Protein AF-A0A7S2MBZ7-F1 (afdb_monomer_lite)

Organism: NCBI:txid374047

Secondary structure (DSSP, 8-state):
-----------TTPPEE------TTSSHHHHHHHHHHHHHHHS---EE---HHHHHHHHH-S---GGGG-TT-HHHHHHHHHHHHHHHHHHHHHHHSTT--EE-

pLDDT: mean 87.1, std 16.21, range [35.44, 97.69]

InterPro domains:
  IPR003094 Fructose-2,6-bisphosphatase [PTHR10606] (12-103)
  IPR013079 6-phosphofructo-2-kinase [PF01591] (12-103)
  IPR027417 P-loop containing nucleoside triphosphate hydrolase [G3DSA:3.40.50.300] (14-104)
  IPR027417 P-loop containing nucleoside triphosphate hydrolase [SSF52540] (16-100)

Sequence (104 aa):
NATALEVIGASASDKLVIIMVGLPGTGKTHIAKRICRFVSFFHDIPSRLFNSSEYRRKLFGAKLPASFYDPNNKDALEKRGKACEAALADLIDYMKQDGVRVGL

Foldseek 3Di:
DDDDDPDDDDDPPAADEDDFDDDPPPCSVVVVVVVQCCCCPVVVQDEDEQDLLVLLCVPPNDDDDPCLPDPPPPVSVVSSVVSVVVSVVVQVVQSPDPRHRYYD

Radius of gyration: 15.52 Å; chains: 1; bounding box: 40×31×42 Å

Structure (mmCIF, N/CA/C/O backbone):
data_AF-A0A7S2MBZ7-F1
#
_entry.id   AF-A0A7S2MBZ7-F1
#
loop_
_atom_site.group_PDB
_atom_site.id
_atom_site.type_symbol
_atom_site.label_atom_id
_atom_site.label_alt_id
_atom_site.label_comp_id
_atom_site.label_asym_id
_atom_site.label_entity_id
_atom_site.label_seq_id
_atom_site.pdbx_PDB_ins_code
_atom_site.Cartn_x
_atom_site.Cartn_y
_atom_site.Cartn_z
_atom_site.occupancy
_atom_site.B_iso_or_equiv
_atom_site.auth_seq_id
_atom_site.auth_comp_id
_atom_site.auth_asym_id
_atom_site.auth_atom_id
_atom_site.pdbx_PDB_model_num
ATOM 1 N N . ASN A 1 1 ? -5.100 23.265 -5.343 1.00 35.44 1 ASN A N 1
ATOM 2 C CA . ASN A 1 1 ? -5.813 22.201 -6.085 1.00 35.44 1 ASN A CA 1
ATOM 3 C C . ASN A 1 1 ? -5.834 20.926 -5.258 1.00 35.44 1 ASN A C 1
ATOM 5 O O . ASN A 1 1 ? -5.043 20.025 -5.503 1.00 35.44 1 ASN A O 1
ATOM 9 N N . ALA A 1 2 ? -6.674 20.891 -4.224 1.00 38.59 2 ALA A N 1
ATOM 10 C CA . ALA A 1 2 ? -6.984 19.665 -3.499 1.00 38.59 2 ALA A CA 1
ATOM 11 C C . ALA A 1 2 ? -8.253 19.102 -4.143 1.00 38.59 2 ALA A C 1
ATOM 13 O O . ALA A 1 2 ? -9.295 19.751 -4.105 1.00 38.59 2 ALA A O 1
ATOM 14 N N . THR A 1 3 ? -8.132 17.971 -4.830 1.00 37.69 3 THR A N 1
ATOM 15 C CA . THR A 1 3 ? -9.278 17.233 -5.365 1.00 37.69 3 THR A CA 1
ATOM 16 C C . THR A 1 3 ? -10.188 16.850 -4.199 1.00 37.69 3 THR A C 1
ATOM 18 O O . THR A 1 3 ? -9.688 16.396 -3.168 1.00 37.69 3 THR A O 1
ATOM 21 N N . ALA A 1 4 ? -11.494 17.079 -4.334 1.00 35.56 4 ALA A N 1
ATOM 22 C CA . ALA A 1 4 ? -12.468 16.743 -3.303 1.00 35.56 4 ALA A CA 1
ATOM 23 C C . ALA A 1 4 ? -12.417 15.236 -2.998 1.00 35.56 4 ALA A C 1
ATOM 25 O O . ALA A 1 4 ? -12.450 14.413 -3.912 1.00 35.56 4 ALA A O 1
ATOM 26 N N . LEU A 1 5 ? -12.306 14.890 -1.714 1.00 48.50 5 LEU A N 1
ATOM 27 C CA . LEU A 1 5 ? -12.548 13.536 -1.226 1.00 48.50 5 LEU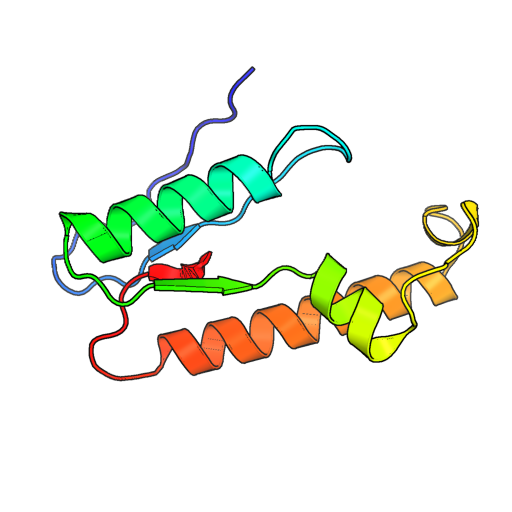 A CA 1
ATOM 28 C C . LEU A 1 5 ? -14.060 13.305 -1.295 1.00 48.50 5 LEU A C 1
ATOM 30 O O . LEU A 1 5 ? -14.807 13.894 -0.517 1.00 48.50 5 LEU A O 1
ATOM 34 N N . GLU A 1 6 ? -14.512 12.502 -2.252 1.00 43.62 6 GLU A N 1
ATOM 35 C CA . GLU A 1 6 ? -15.904 12.063 -2.319 1.00 43.62 6 GLU A CA 1
ATOM 36 C C . GLU A 1 6 ? -16.138 11.042 -1.194 1.00 43.62 6 GLU A C 1
ATOM 38 O O . GLU A 1 6 ? -15.594 9.938 -1.217 1.00 43.62 6 GLU A O 1
ATOM 43 N N . VAL A 1 7 ? -16.877 11.441 -0.155 1.00 47.69 7 VAL A N 1
ATOM 44 C CA . VAL A 1 7 ? -17.215 10.569 0.979 1.00 47.69 7 VAL A CA 1
ATOM 45 C C . VAL A 1 7 ? -18.571 9.929 0.699 1.00 47.69 7 VAL A C 1
ATOM 47 O O . VAL A 1 7 ? -19.608 10.570 0.851 1.00 47.69 7 VAL A O 1
ATOM 50 N N . ILE A 1 8 ? -18.558 8.664 0.277 1.00 49.00 8 ILE A N 1
ATOM 51 C CA . ILE A 1 8 ? -19.762 7.847 0.086 1.00 49.00 8 ILE A CA 1
ATOM 52 C C . ILE A 1 8 ? -19.927 6.946 1.319 1.00 49.00 8 ILE A C 1
ATOM 54 O O . ILE A 1 8 ? -19.113 6.052 1.534 1.00 49.00 8 ILE A O 1
ATOM 58 N N . GLY A 1 9 ? -20.990 7.169 2.101 1.00 42.28 9 GLY A N 1
ATOM 59 C CA . GLY A 1 9 ? -21.439 6.273 3.178 1.00 42.28 9 GLY A CA 1
ATOM 60 C C . GLY A 1 9 ? -21.187 6.804 4.591 1.00 42.28 9 GLY A C 1
ATOM 61 O O . GLY A 1 9 ? -20.048 6.980 5.013 1.00 42.28 9 GLY A O 1
ATOM 62 N N . ALA A 1 10 ? -22.272 7.067 5.323 1.00 48.59 10 ALA A N 1
ATOM 63 C CA . ALA A 1 10 ? -22.250 7.365 6.749 1.00 48.59 10 ALA A CA 1
ATOM 64 C C . ALA A 1 10 ? -23.225 6.427 7.476 1.00 48.59 10 ALA A C 1
ATOM 66 O O . ALA A 1 10 ? -24.363 6.789 7.767 1.00 48.59 10 ALA A O 1
ATOM 67 N N . SER A 1 11 ? -22.770 5.213 7.776 1.00 47.72 11 SER A N 1
ATOM 68 C CA . SER A 1 11 ? -23.283 4.376 8.860 1.00 47.72 11 SER A CA 1
ATOM 69 C C . SER A 1 11 ? -22.141 4.055 9.831 1.00 47.72 11 SER A C 1
ATOM 71 O O . SER A 1 11 ? -20.989 3.891 9.429 1.00 47.72 11 SER A O 1
ATOM 73 N N . ALA A 1 12 ? -22.444 3.939 11.127 1.00 55.50 12 ALA A N 1
ATOM 74 C CA . ALA A 1 12 ? -21.460 3.666 12.183 1.00 55.50 12 ALA A CA 1
ATOM 75 C C . ALA A 1 12 ? -20.717 2.316 12.032 1.00 55.50 12 ALA A C 1
ATOM 77 O O . ALA A 1 12 ? -19.806 2.029 12.808 1.00 55.50 12 ALA A O 1
ATOM 78 N N . SER A 1 13 ? -21.090 1.484 11.050 1.00 66.50 13 SER A N 1
ATOM 79 C CA . SER A 1 13 ? -20.430 0.211 10.748 1.00 66.50 13 SER A CA 1
ATOM 80 C C . SER A 1 13 ? -19.593 0.228 9.460 1.00 66.50 13 SER A C 1
ATOM 82 O O . SER A 1 13 ? -18.992 -0.790 9.106 1.00 66.50 13 SER A O 1
ATOM 84 N N . ASP A 1 14 ? -19.518 1.356 8.758 1.00 79.56 14 ASP A N 1
ATOM 85 C CA . ASP A 1 14 ? -18.892 1.387 7.440 1.00 79.56 14 ASP A CA 1
ATOM 86 C C . ASP A 1 14 ? -17.360 1.317 7.540 1.00 79.56 14 ASP A C 1
ATOM 88 O O . ASP A 1 14 ? -16.729 1.780 8.495 1.00 79.56 14 ASP A O 1
ATOM 92 N N . LYS A 1 15 ? -16.753 0.675 6.544 1.00 87.06 15 LYS A N 1
ATOM 93 C CA . LYS A 1 15 ? -15.304 0.528 6.404 1.00 87.06 15 LYS A CA 1
ATOM 94 C C . LYS A 1 15 ? -14.787 1.627 5.476 1.00 87.06 15 LYS A C 1
ATOM 96 O O . LYS A 1 15 ? -15.303 1.784 4.374 1.00 87.06 15 LYS A O 1
ATOM 101 N N . LEU A 1 16 ? -13.759 2.362 5.900 1.00 90.00 16 LEU A N 1
ATOM 102 C CA . LEU A 1 16 ? -13.182 3.479 5.150 1.00 90.00 16 LEU A CA 1
ATOM 103 C C . LEU A 1 16 ? -11.858 3.079 4.493 1.00 90.00 16 LEU A C 1
ATOM 105 O O . LEU A 1 16 ? -10.907 2.681 5.166 1.00 90.00 16 LEU A O 1
ATOM 109 N N . VAL A 1 17 ? -11.773 3.254 3.176 1.00 93.06 17 VAL A N 1
ATOM 110 C CA . VAL A 1 17 ? -10.524 3.133 2.415 1.00 93.06 17 VAL A CA 1
ATOM 111 C C . VAL A 1 17 ? -10.142 4.504 1.870 1.00 93.06 17 VAL A C 1
ATOM 113 O O . VAL A 1 17 ? -10.929 5.132 1.166 1.00 93.06 17 VAL A O 1
ATOM 116 N N . ILE A 1 18 ? -8.930 4.970 2.172 1.00 91.94 18 ILE A N 1
ATOM 117 C CA . ILE A 1 18 ? -8.426 6.271 1.719 1.00 91.94 18 ILE A CA 1
ATOM 118 C C . ILE A 1 18 ? -7.407 6.051 0.602 1.00 91.94 18 ILE A C 1
ATOM 120 O O . ILE A 1 18 ? -6.283 5.637 0.856 1.00 91.94 18 ILE A O 1
ATOM 124 N N . ILE A 1 19 ? -7.773 6.380 -0.638 1.00 94.00 19 ILE A N 1
ATOM 125 C CA . ILE A 1 19 ? -6.884 6.217 -1.796 1.00 94.00 19 ILE A CA 1
ATOM 126 C C . ILE A 1 19 ? -6.169 7.534 -2.099 1.00 94.00 19 ILE A C 1
ATOM 128 O O . ILE A 1 19 ? -6.778 8.538 -2.468 1.00 94.00 19 ILE A O 1
ATOM 132 N N . MET A 1 20 ? -4.842 7.523 -1.993 1.00 93.12 20 MET A N 1
ATOM 133 C CA . MET A 1 20 ? -4.013 8.693 -2.279 1.00 93.12 20 MET A CA 1
ATOM 134 C C . MET A 1 20 ? -3.639 8.761 -3.765 1.00 93.12 20 MET A C 1
ATOM 136 O O . MET A 1 20 ? -2.922 7.897 -4.270 1.00 93.12 20 MET A O 1
ATOM 140 N N . VAL A 1 21 ? -4.023 9.840 -4.451 1.00 92.50 21 VAL A N 1
ATOM 141 C CA . VAL A 1 21 ? -3.711 10.073 -5.875 1.00 92.50 21 VAL A CA 1
ATOM 142 C C . VAL A 1 21 ? -2.786 11.275 -6.082 1.00 92.50 21 VAL A C 1
ATOM 144 O O . VAL A 1 21 ? -2.728 12.191 -5.264 1.00 92.50 21 VAL A O 1
ATOM 147 N N . GLY A 1 22 ? -2.015 11.269 -7.175 1.00 89.69 22 GLY A N 1
ATOM 148 C CA . GLY A 1 22 ? -1.192 12.409 -7.600 1.00 89.69 22 GLY A CA 1
ATOM 149 C C . GLY A 1 22 ? 0.238 12.060 -8.025 1.00 89.69 22 GLY A C 1
ATOM 150 O O . GLY A 1 22 ? 0.760 10.983 -7.726 1.00 89.69 22 GLY A O 1
ATOM 151 N N . LEU A 1 23 ? 0.900 13.013 -8.688 1.00 89.94 23 LEU A N 1
ATOM 152 C CA . LEU A 1 23 ? 2.231 12.850 -9.294 1.00 89.94 23 LEU A CA 1
ATOM 153 C C . LEU A 1 23 ? 3.335 12.497 -8.282 1.00 89.94 23 LEU A C 1
ATOM 155 O O . LEU A 1 23 ? 3.215 12.835 -7.104 1.00 89.94 23 LEU A O 1
ATOM 159 N N . PRO A 1 24 ? 4.424 11.818 -8.681 1.00 87.19 24 PRO A N 1
ATOM 160 C CA . PRO A 1 24 ? 5.571 11.570 -7.803 1.00 87.19 24 PRO A CA 1
ATOM 161 C C . PRO A 1 24 ? 6.084 12.856 -7.127 1.00 87.19 24 PRO A C 1
ATOM 163 O O . PRO A 1 24 ? 6.033 13.930 -7.711 1.00 87.19 24 PRO A O 1
ATOM 166 N N . GLY A 1 25 ? 6.545 12.761 -5.874 1.00 86.06 25 GLY A N 1
ATOM 167 C CA . GLY A 1 25 ? 7.079 13.916 -5.129 1.00 86.06 25 GLY A CA 1
ATOM 168 C C . GLY A 1 25 ? 6.048 14.810 -4.423 1.00 86.06 25 GLY A C 1
ATOM 169 O O . GLY A 1 25 ? 6.434 15.633 -3.606 1.00 86.06 25 GLY A O 1
ATOM 170 N N . THR A 1 26 ? 4.741 14.608 -4.616 1.00 90.94 26 THR A N 1
ATOM 171 C CA . THR A 1 26 ? 3.685 15.460 -4.014 1.00 90.94 26 THR A CA 1
ATOM 172 C C . THR A 1 26 ? 3.362 15.179 -2.535 1.00 90.94 26 THR A C 1
ATOM 174 O O . THR A 1 26 ? 2.296 15.536 -2.046 1.00 90.94 26 THR A O 1
ATOM 177 N N . GLY A 1 27 ? 4.229 14.477 -1.800 1.00 91.06 27 GLY A N 1
ATOM 178 C CA . GLY A 1 27 ? 4.030 14.245 -0.361 1.00 91.06 27 GLY A CA 1
ATOM 179 C C . GLY A 1 27 ? 2.931 13.244 0.033 1.00 91.06 27 GLY A C 1
ATOM 180 O O . GLY A 1 27 ? 2.688 13.072 1.224 1.00 91.06 27 GLY A O 1
ATOM 181 N N . LYS A 1 28 ? 2.314 12.522 -0.915 1.00 93.88 28 LYS A N 1
ATOM 182 C CA . LYS A 1 28 ? 1.258 11.513 -0.655 1.00 93.88 28 LYS A CA 1
ATOM 183 C C . LYS A 1 28 ? 1.574 10.573 0.509 1.00 93.88 28 LYS A C 1
ATOM 185 O O . LYS A 1 28 ? 0.809 10.492 1.460 1.00 93.88 28 LYS A O 1
ATOM 190 N N . THR A 1 29 ? 2.735 9.916 0.475 1.00 92.25 29 THR A N 1
ATOM 191 C CA . THR A 1 29 ? 3.156 8.981 1.532 1.00 92.25 29 THR A CA 1
ATOM 192 C C . THR A 1 29 ? 3.310 9.669 2.888 1.00 92.25 29 THR A C 1
ATOM 194 O O . THR A 1 29 ? 3.038 9.067 3.920 1.00 92.25 29 THR A O 1
ATOM 197 N N . HIS A 1 30 ? 3.760 10.924 2.903 1.00 93.44 30 HIS A N 1
ATOM 198 C CA . HIS A 1 30 ? 3.929 11.680 4.140 1.00 93.44 30 HIS A CA 1
ATOM 199 C C . HIS A 1 30 ? 2.571 12.033 4.761 1.00 93.44 30 HIS A C 1
ATOM 201 O O . HIS A 1 30 ? 2.383 11.832 5.958 1.00 93.44 30 HIS A O 1
ATOM 207 N N . ILE A 1 31 ? 1.609 12.475 3.945 1.00 94.06 31 ILE A N 1
ATOM 208 C CA . ILE A 1 31 ? 0.241 12.756 4.398 1.00 94.06 31 ILE A CA 1
ATOM 209 C C . ILE A 1 31 ? -0.452 11.467 4.857 1.00 94.06 31 ILE A C 1
ATOM 211 O O . ILE A 1 31 ? -0.974 11.432 5.966 1.00 94.06 31 ILE A O 1
ATOM 215 N N . ALA A 1 32 ? -0.376 10.386 4.077 1.00 94.06 32 ALA A N 1
ATOM 216 C CA . ALA A 1 32 ? -0.991 9.103 4.423 1.00 94.06 32 ALA A CA 1
ATOM 217 C C . ALA A 1 32 ? -0.490 8.560 5.772 1.00 94.06 32 ALA A C 1
ATOM 219 O O . ALA A 1 32 ? -1.280 8.152 6.618 1.00 94.06 32 ALA A O 1
ATOM 220 N N . LYS A 1 33 ? 0.825 8.644 6.032 1.00 94.62 33 LYS A N 1
ATOM 221 C CA . LYS A 1 33 ? 1.411 8.270 7.331 1.00 94.62 33 LYS A CA 1
ATOM 222 C C . LYS A 1 33 ? 0.880 9.120 8.486 1.00 94.62 33 LYS A C 1
ATOM 224 O O . LYS A 1 33 ? 0.670 8.591 9.573 1.00 94.62 33 LYS A O 1
ATOM 229 N N . ARG A 1 34 ? 0.679 10.425 8.270 1.00 95.12 34 ARG A N 1
ATOM 230 C CA . ARG A 1 34 ? 0.114 11.320 9.290 1.00 95.12 34 ARG A CA 1
ATOM 231 C C . ARG A 1 34 ? -1.346 10.991 9.581 1.00 95.12 34 ARG A C 1
ATOM 233 O O . ARG A 1 34 ? -1.691 10.916 10.752 1.00 95.12 34 ARG A O 1
ATOM 240 N N . ILE A 1 35 ? -2.161 10.751 8.552 1.00 93.44 35 ILE A N 1
ATOM 241 C CA . ILE A 1 35 ? -3.572 10.365 8.717 1.00 93.44 35 ILE A CA 1
ATOM 242 C C . ILE A 1 35 ? -3.669 9.031 9.464 1.00 93.44 35 ILE A C 1
ATOM 244 O O . ILE A 1 35 ? -4.345 8.961 10.481 1.00 93.44 35 ILE A O 1
ATOM 248 N N . CYS A 1 36 ? -2.932 8.009 9.019 1.00 92.94 36 CYS A N 1
ATOM 249 C CA . CYS A 1 36 ? -2.886 6.695 9.665 1.00 92.94 36 CYS A CA 1
ATOM 250 C C . CYS A 1 36 ? -2.501 6.806 11.150 1.00 92.94 36 CYS A C 1
ATOM 252 O O . CYS A 1 36 ? -3.215 6.321 12.025 1.00 92.94 36 CYS A O 1
ATOM 254 N N . ARG A 1 37 ? -1.424 7.543 11.460 1.00 93.38 37 ARG A N 1
ATOM 255 C CA . ARG A 1 37 ? -1.007 7.782 12.848 1.00 93.38 37 ARG A CA 1
ATOM 256 C C . ARG A 1 37 ? -2.062 8.541 13.649 1.00 93.38 37 ARG A C 1
ATOM 258 O O . ARG A 1 37 ? -2.265 8.213 14.808 1.00 93.38 37 ARG A O 1
ATOM 265 N N . PHE A 1 38 ? -2.696 9.554 13.063 1.00 93.56 38 PHE A N 1
ATOM 266 C CA . PHE A 1 38 ? -3.723 10.341 13.739 1.00 93.56 38 PHE A CA 1
ATOM 267 C C . PHE A 1 38 ? -4.934 9.475 14.098 1.00 93.56 38 PHE A C 1
ATOM 269 O O . PHE A 1 38 ? -5.331 9.438 15.256 1.00 93.56 38 PHE A O 1
ATOM 276 N N . VAL A 1 39 ? -5.461 8.722 13.132 1.00 91.00 39 VAL A N 1
ATOM 277 C CA . VAL A 1 39 ? -6.621 7.843 13.319 1.00 91.00 39 VAL A CA 1
ATOM 278 C C . VAL A 1 39 ? -6.331 6.753 14.350 1.00 91.00 39 VAL A C 1
ATOM 280 O O . VAL A 1 39 ? -7.121 6.559 15.269 1.00 91.00 39 VAL A O 1
ATOM 283 N N . SER A 1 40 ? -5.176 6.092 14.258 1.00 90.38 40 SER A N 1
ATOM 284 C CA . SER A 1 40 ? -4.839 5.035 15.214 1.00 90.38 40 SER A CA 1
ATOM 285 C C . SER A 1 40 ? -4.486 5.543 16.602 1.00 90.38 40 SER A C 1
ATOM 287 O O . SER A 1 40 ? -4.771 4.856 17.570 1.00 90.38 40 SER A O 1
ATOM 289 N N . PHE A 1 41 ? -3.885 6.728 16.730 1.00 90.88 41 PHE A N 1
ATOM 290 C CA . PHE A 1 41 ? -3.501 7.256 18.040 1.00 90.88 41 PHE A CA 1
ATOM 291 C C . PHE A 1 41 ? -4.644 7.987 18.752 1.00 90.88 41 PHE A C 1
ATOM 293 O O . PHE A 1 41 ? -4.857 7.768 19.936 1.00 90.88 41 PHE A O 1
ATOM 300 N N . PHE A 1 42 ? -5.362 8.876 18.060 1.00 90.31 42 PHE A N 1
ATOM 301 C CA . PHE A 1 42 ? -6.375 9.728 18.696 1.00 90.31 42 PHE A CA 1
ATOM 302 C C . PHE A 1 42 ? -7.747 9.072 18.795 1.00 90.31 42 PHE A C 1
ATOM 304 O O . PHE A 1 42 ? -8.482 9.362 19.733 1.00 90.31 42 PHE A O 1
ATOM 311 N N . HIS A 1 43 ? -8.102 8.222 17.831 1.00 85.38 43 HIS A N 1
ATOM 312 C CA . HIS A 1 43 ? -9.415 7.578 17.796 1.00 85.38 43 HIS A CA 1
ATOM 313 C C . HIS A 1 43 ? -9.371 6.103 18.204 1.00 85.38 43 HIS A C 1
ATOM 315 O O . HIS A 1 43 ? -10.421 5.472 18.229 1.00 85.38 43 HIS A O 1
ATOM 321 N N . ASP A 1 44 ? -8.182 5.566 18.508 1.00 87.69 44 ASP A N 1
ATOM 322 C CA . ASP A 1 44 ? -7.966 4.147 18.831 1.00 87.69 44 ASP A CA 1
ATOM 323 C C . ASP A 1 44 ? -8.552 3.197 17.768 1.00 87.69 44 ASP A C 1
ATOM 325 O O . ASP A 1 44 ? -9.065 2.116 18.045 1.00 87.69 44 ASP A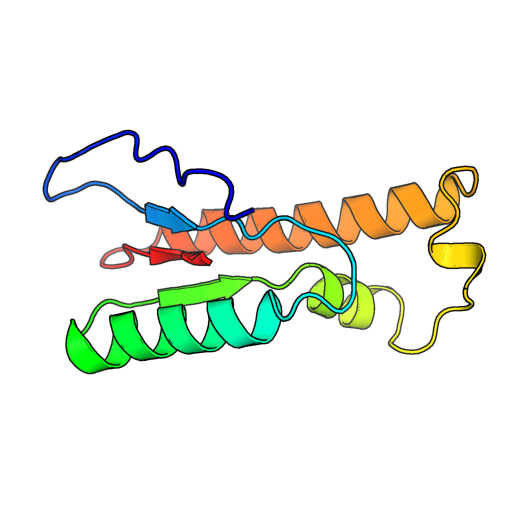 O 1
ATOM 329 N N . ILE A 1 45 ? -8.513 3.629 16.502 1.00 87.88 45 ILE A N 1
ATOM 330 C CA . ILE A 1 45 ? -9.015 2.842 15.378 1.00 87.88 45 ILE A CA 1
ATOM 331 C C . ILE A 1 45 ? -7.847 2.064 14.759 1.00 87.88 45 ILE A C 1
ATOM 333 O O . ILE A 1 45 ? -6.880 2.683 14.286 1.00 87.88 45 ILE A O 1
ATOM 337 N N . PRO A 1 46 ? -7.927 0.722 14.669 1.00 88.62 46 PRO A N 1
ATOM 338 C CA . PRO A 1 46 ? -6.954 -0.063 13.922 1.00 88.62 46 PRO A CA 1
ATOM 339 C C . PRO A 1 46 ? -6.879 0.432 12.473 1.00 88.62 46 PRO A C 1
ATOM 341 O O . PRO A 1 46 ? -7.870 0.377 11.737 1.00 88.62 46 PRO A O 1
ATOM 344 N N . SER A 1 47 ? -5.710 0.948 12.079 1.00 91.12 47 SER A N 1
ATOM 345 C CA . SER A 1 47 ? -5.462 1.412 10.716 1.00 91.12 47 SER A CA 1
ATOM 346 C C . SER A 1 47 ? -4.102 0.967 10.193 1.00 91.12 47 SER A C 1
ATOM 348 O O . SER A 1 47 ? -3.147 0.780 10.953 1.00 91.12 47 SER A O 1
ATOM 350 N N . ARG A 1 48 ? -4.007 0.788 8.873 1.00 94.25 48 ARG A N 1
ATOM 351 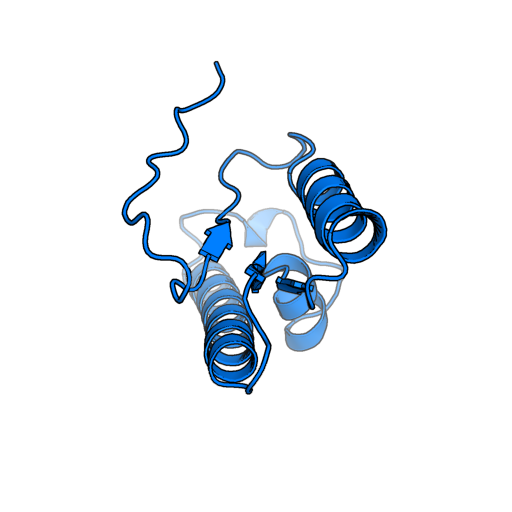C CA . ARG A 1 48 ? -2.785 0.332 8.204 1.00 94.25 48 ARG A CA 1
ATOM 352 C C . ARG A 1 48 ? -2.609 0.995 6.844 1.00 94.25 48 ARG A C 1
ATOM 354 O O . ARG A 1 48 ? -3.584 1.297 6.165 1.00 94.25 48 ARG A O 1
ATOM 361 N N . LEU A 1 49 ? -1.344 1.196 6.470 1.00 95.12 49 LEU A N 1
ATOM 362 C CA . LEU A 1 49 ? -0.923 1.769 5.193 1.00 95.12 49 LEU A CA 1
ATOM 363 C C . LEU A 1 49 ? -0.439 0.678 4.218 1.00 95.12 49 LEU A C 1
ATOM 365 O O . LEU A 1 49 ? 0.436 -0.119 4.564 1.00 95.12 49 LEU A O 1
ATOM 369 N N . PHE A 1 50 ? -0.924 0.721 2.981 1.00 96.50 50 PHE A N 1
ATOM 370 C CA . PHE A 1 50 ? -0.673 -0.203 1.878 1.00 96.50 50 PHE A CA 1
ATOM 371 C C . PHE A 1 50 ? -0.048 0.553 0.702 1.00 96.50 50 PHE A C 1
ATOM 373 O O . PHE A 1 50 ? -0.695 1.030 -0.227 1.00 96.50 50 PHE A O 1
ATOM 380 N N . ASN A 1 51 ? 1.277 0.696 0.734 1.00 94.81 51 ASN A N 1
ATOM 381 C CA . ASN A 1 51 ? 1.994 1.484 -0.263 1.00 94.81 51 ASN A CA 1
ATOM 382 C C . ASN A 1 51 ? 2.441 0.630 -1.459 1.00 94.81 51 ASN A C 1
ATOM 384 O O . ASN A 1 51 ? 3.467 -0.042 -1.376 1.00 94.81 51 ASN A O 1
ATOM 388 N N . SER A 1 52 ? 1.772 0.739 -2.608 1.00 94.00 52 SER A N 1
ATOM 389 C CA . SER A 1 52 ? 2.116 -0.017 -3.831 1.00 94.00 52 SER A CA 1
ATOM 390 C C . SER A 1 52 ? 3.580 0.128 -4.285 1.00 94.00 52 SER A C 1
ATOM 392 O O . SER A 1 52 ? 4.162 -0.801 -4.846 1.00 94.00 52 SER A O 1
ATOM 394 N N . SER A 1 53 ? 4.240 1.258 -3.996 1.00 91.88 53 SER A N 1
ATOM 395 C CA . SER A 1 53 ? 5.669 1.421 -4.296 1.00 91.88 53 SER A CA 1
ATOM 396 C C . SER A 1 53 ? 6.554 0.576 -3.382 1.00 91.88 53 SER A C 1
ATOM 398 O O . SER A 1 53 ? 7.627 0.162 -3.808 1.00 91.88 53 SER A O 1
ATOM 400 N N . GLU A 1 54 ? 6.145 0.320 -2.139 1.00 95.06 54 GLU A N 1
ATOM 401 C CA . GLU A 1 54 ? 6.829 -0.624 -1.251 1.00 95.06 54 GLU A CA 1
ATOM 402 C C . GLU A 1 54 ? 6.683 -2.063 -1.740 1.00 95.06 54 GLU A C 1
ATOM 404 O O . GLU A 1 54 ? 7.689 -2.764 -1.824 1.00 95.06 54 GLU A O 1
ATOM 409 N N . TYR A 1 55 ? 5.479 -2.465 -2.155 1.00 97.31 55 TYR A N 1
ATOM 410 C CA . TYR A 1 55 ? 5.243 -3.776 -2.769 1.00 97.31 55 TYR A CA 1
ATOM 411 C C . TYR A 1 55 ? 6.097 -3.959 -4.021 1.00 97.31 55 TYR A C 1
ATOM 413 O O . TYR A 1 55 ? 6.805 -4.954 -4.151 1.00 97.31 55 TYR A O 1
ATOM 421 N N . ARG A 1 56 ? 6.161 -2.944 -4.891 1.00 96.94 56 ARG A N 1
ATOM 422 C CA . ARG A 1 56 ? 7.056 -2.963 -6.054 1.00 96.94 56 ARG A CA 1
ATOM 423 C C . ARG A 1 56 ? 8.521 -3.143 -5.648 1.00 96.94 56 ARG A C 1
ATOM 425 O O . ARG A 1 56 ? 9.224 -3.923 -6.281 1.00 96.94 56 ARG A O 1
ATOM 432 N N . ARG A 1 57 ? 8.997 -2.437 -4.610 1.00 96.69 57 ARG A N 1
ATOM 433 C CA . ARG A 1 57 ? 10.383 -2.585 -4.123 1.00 96.69 57 ARG A CA 1
ATOM 434 C C . ARG A 1 57 ? 10.663 -3.989 -3.587 1.00 96.69 57 ARG A C 1
ATOM 436 O O . ARG A 1 57 ? 11.771 -4.474 -3.787 1.00 96.69 57 ARG A O 1
ATOM 443 N N . LYS A 1 58 ? 9.685 -4.620 -2.930 1.00 96.19 58 LYS A N 1
ATOM 444 C CA . LYS A 1 58 ? 9.789 -5.998 -2.425 1.00 96.19 58 LYS A CA 1
ATOM 445 C C . LYS A 1 58 ? 9.823 -7.026 -3.560 1.00 96.19 58 LYS A C 1
ATOM 447 O O . LYS A 1 58 ? 10.640 -7.932 -3.514 1.00 96.19 58 LYS A O 1
ATOM 452 N N . LEU A 1 59 ? 8.979 -6.859 -4.579 1.00 95.69 59 LEU A N 1
ATOM 453 C CA . LEU A 1 59 ? 8.841 -7.817 -5.682 1.00 95.69 59 LEU A CA 1
ATOM 454 C C . LEU A 1 59 ? 9.928 -7.681 -6.760 1.00 95.69 59 LEU A C 1
ATOM 456 O O . LEU A 1 59 ? 10.366 -8.680 -7.320 1.00 95.69 59 LEU A O 1
ATOM 460 N N . PHE A 1 60 ? 10.355 -6.454 -7.071 1.00 94.69 60 PHE A N 1
ATOM 461 C CA . PHE A 1 60 ? 11.205 -6.160 -8.237 1.00 94.69 60 PHE A CA 1
ATOM 462 C C . PHE A 1 60 ? 12.465 -5.352 -7.897 1.00 94.69 60 PHE A C 1
ATOM 464 O O . PHE A 1 60 ? 13.182 -4.914 -8.794 1.00 94.69 60 PHE A O 1
ATOM 471 N N . GLY A 1 61 ? 12.741 -5.134 -6.610 1.00 94.06 61 GLY A N 1
ATOM 472 C CA . GLY A 1 61 ? 13.918 -4.410 -6.139 1.00 94.06 61 GLY A CA 1
ATOM 473 C C . GLY A 1 61 ? 13.734 -2.892 -6.021 1.00 94.06 61 GLY A C 1
ATOM 474 O O . GLY A 1 61 ? 12.829 -2.265 -6.579 1.00 94.06 61 GLY A O 1
ATOM 475 N N . ALA A 1 62 ? 14.617 -2.274 -5.232 1.00 91.12 62 ALA A N 1
ATOM 476 C CA . ALA A 1 62 ? 14.538 -0.849 -4.913 1.00 91.12 62 ALA A CA 1
ATOM 477 C C . ALA A 1 62 ? 15.069 0.070 -6.022 1.00 91.12 62 ALA A C 1
ATOM 479 O O . ALA A 1 62 ? 14.551 1.174 -6.201 1.00 91.12 62 ALA A O 1
ATOM 480 N N . LYS A 1 63 ? 16.096 -0.382 -6.748 1.00 92.75 63 LYS A N 1
ATOM 481 C CA . LYS A 1 63 ? 16.791 0.389 -7.781 1.00 92.75 63 LYS A CA 1
ATOM 482 C C . LYS A 1 63 ? 16.284 -0.045 -9.151 1.00 92.75 63 LYS A C 1
ATOM 484 O O . LYS A 1 63 ? 16.594 -1.139 -9.602 1.00 92.75 63 LYS A O 1
ATOM 489 N N . LEU A 1 64 ? 15.504 0.820 -9.789 1.00 93.00 64 LEU A N 1
ATOM 490 C CA . LEU A 1 64 ? 14.984 0.620 -11.139 1.00 93.00 64 LEU A CA 1
ATOM 491 C C . LEU A 1 64 ? 15.354 1.836 -11.998 1.00 93.00 64 LEU A C 1
ATOM 493 O O . LEU A 1 64 ? 15.356 2.955 -11.474 1.00 93.00 64 LEU A O 1
ATOM 497 N N . PRO A 1 65 ? 15.672 1.640 -13.287 1.00 94.25 65 PRO A N 1
ATOM 498 C CA . PRO A 1 65 ? 15.996 2.741 -14.188 1.00 94.25 65 PRO A CA 1
ATOM 499 C C . PRO A 1 65 ? 14.772 3.632 -14.435 1.00 94.25 65 PRO A C 1
ATOM 501 O O . PRO A 1 65 ? 13.631 3.198 -14.276 1.00 94.25 65 PRO A O 1
ATOM 504 N N . ALA A 1 66 ? 14.991 4.872 -14.878 1.00 93.25 66 ALA A N 1
ATOM 505 C CA . ALA A 1 66 ? 13.901 5.800 -15.200 1.00 93.25 66 ALA A CA 1
ATOM 506 C C . ALA A 1 66 ? 12.950 5.247 -16.282 1.00 93.25 66 ALA A C 1
ATOM 508 O O . ALA A 1 66 ? 11.739 5.445 -16.189 1.00 93.25 66 ALA A O 1
ATOM 509 N N . SER A 1 67 ? 13.478 4.465 -17.233 1.00 95.06 67 SER A N 1
ATOM 510 C CA . SER A 1 67 ? 12.715 3.766 -18.280 1.00 95.06 67 SER A CA 1
ATOM 511 C C . SER A 1 67 ? 11.675 2.774 -17.746 1.00 95.06 67 SER A C 1
ATOM 513 O O . SER A 1 67 ? 10.782 2.358 -18.479 1.00 95.06 67 SER A O 1
ATOM 515 N N . PHE A 1 68 ? 11.741 2.405 -16.463 1.00 95.56 68 PH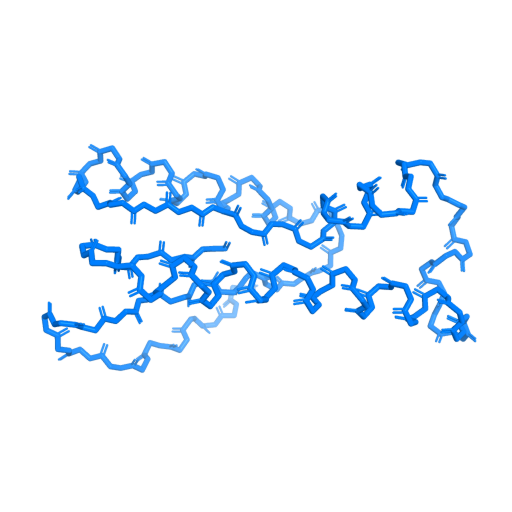E A N 1
ATOM 516 C CA . PHE A 1 68 ? 10.702 1.616 -15.803 1.00 95.56 68 PHE A CA 1
ATOM 517 C C . PHE A 1 68 ? 9.367 2.374 -15.688 1.00 95.56 68 PHE A C 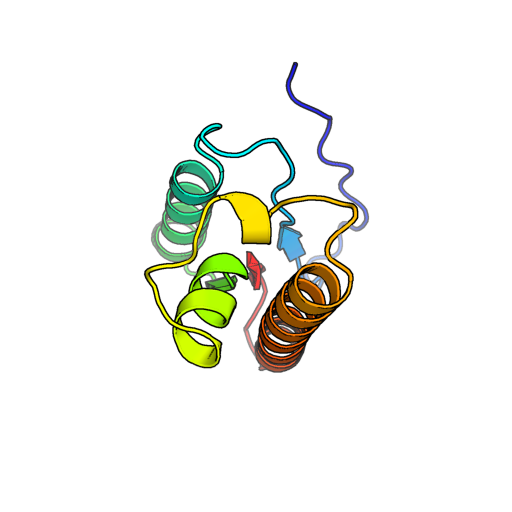1
ATOM 519 O O . PHE A 1 68 ? 8.299 1.771 -15.648 1.00 95.56 68 PHE A O 1
ATOM 526 N N . TYR A 1 69 ? 9.390 3.705 -15.612 1.00 93.00 69 TYR A N 1
ATOM 527 C CA . TYR A 1 69 ? 8.164 4.499 -15.472 1.00 93.00 69 TYR A CA 1
ATOM 528 C C . TYR A 1 69 ? 7.619 5.010 -16.808 1.00 93.00 69 TYR A C 1
ATOM 530 O O . TYR A 1 69 ? 6.580 5.670 -16.810 1.00 93.00 69 TYR A O 1
ATOM 538 N N . ASP A 1 70 ? 8.276 4.674 -17.920 1.00 94.50 70 ASP A N 1
ATOM 539 C CA . ASP A 1 70 ? 7.813 4.990 -19.270 1.00 94.50 70 ASP A CA 1
ATOM 540 C C . ASP A 1 70 ? 6.444 4.322 -19.530 1.00 94.50 70 ASP A C 1
ATOM 542 O O . ASP A 1 70 ? 6.293 3.117 -19.286 1.00 94.50 70 ASP A O 1
ATOM 546 N N . PRO A 1 71 ? 5.417 5.066 -19.981 1.00 92.56 71 PRO A N 1
ATOM 547 C CA . PRO A 1 71 ? 4.113 4.496 -20.323 1.00 92.56 71 PRO A CA 1
ATOM 548 C C . PRO A 1 71 ? 4.166 3.465 -21.462 1.00 92.56 71 PRO A C 1
ATOM 550 O O . PRO A 1 71 ? 3.311 2.584 -21.507 1.00 92.56 71 PRO A O 1
ATOM 553 N N . ASN A 1 72 ? 5.166 3.526 -22.345 1.00 95.88 72 ASN A N 1
ATOM 554 C CA . ASN A 1 72 ? 5.313 2.596 -23.468 1.00 95.88 72 ASN A CA 1
ATOM 555 C C . ASN A 1 72 ? 5.995 1.277 -23.071 1.00 95.88 72 ASN A C 1
ATOM 557 O O . ASN A 1 72 ? 5.962 0.300 -23.824 1.00 95.88 72 ASN A O 1
ATOM 561 N N . ASN A 1 73 ? 6.599 1.216 -21.881 1.00 96.56 73 ASN A N 1
ATOM 562 C CA . ASN A 1 73 ? 7.235 0.009 -21.373 1.00 96.56 73 ASN A CA 1
ATOM 563 C C . ASN A 1 73 ? 6.182 -0.949 -20.788 1.00 96.56 73 ASN A C 1
ATOM 565 O O . ASN A 1 73 ? 5.832 -0.871 -19.607 1.00 96.56 73 ASN A O 1
ATOM 569 N N . LYS A 1 74 ? 5.679 -1.864 -21.627 1.00 96.62 74 LYS A N 1
ATOM 570 C CA . LYS A 1 74 ? 4.624 -2.825 -21.258 1.00 96.62 74 LYS A CA 1
ATOM 571 C C . LYS A 1 74 ? 5.022 -3.745 -20.098 1.00 96.62 74 LYS A C 1
ATOM 573 O O . LYS A 1 74 ? 4.216 -3.939 -19.195 1.00 96.62 74 LYS A O 1
ATOM 578 N N . ASP A 1 75 ? 6.261 -4.239 -20.075 1.00 95.94 75 ASP A N 1
ATOM 579 C CA . ASP A 1 75 ? 6.773 -5.080 -18.979 1.00 95.94 75 ASP A CA 1
ATOM 580 C C . ASP A 1 75 ? 6.768 -4.318 -17.645 1.00 95.94 75 ASP A C 1
ATOM 582 O O . ASP A 1 75 ? 6.283 -4.805 -16.622 1.00 95.94 75 ASP A O 1
ATOM 586 N N . ALA A 1 76 ? 7.245 -3.072 -17.646 1.00 95.69 76 ALA A N 1
ATOM 587 C CA . ALA A 1 76 ? 7.253 -2.268 -16.434 1.00 95.69 76 ALA A CA 1
ATOM 588 C C . ALA A 1 76 ? 5.846 -1.816 -16.004 1.00 95.69 76 ALA A C 1
ATOM 590 O O . ALA A 1 76 ? 5.583 -1.645 -14.811 1.00 95.69 76 ALA A O 1
ATOM 591 N N . LEU A 1 77 ? 4.921 -1.630 -16.949 1.00 96.12 77 LEU A N 1
ATOM 592 C CA . LEU A 1 77 ? 3.507 -1.414 -16.648 1.00 96.12 77 LEU A CA 1
ATOM 593 C C . LEU A 1 77 ? 2.891 -2.642 -15.962 1.00 96.12 77 LEU A C 1
ATOM 595 O O . LEU A 1 77 ? 2.261 -2.484 -14.919 1.00 96.12 77 LEU A O 1
ATOM 599 N N . GLU A 1 78 ? 3.153 -3.848 -16.466 1.00 96.81 78 GLU A N 1
ATOM 600 C CA . GLU A 1 78 ? 2.686 -5.101 -15.861 1.00 96.81 78 GLU A CA 1
ATOM 601 C C . GLU A 1 78 ? 3.255 -5.295 -14.446 1.00 96.81 78 GLU A C 1
ATOM 603 O O . GLU A 1 78 ? 2.517 -5.586 -13.506 1.00 96.81 78 GLU A O 1
ATOM 608 N N . LYS A 1 79 ? 4.555 -5.045 -14.243 1.00 96.75 79 LYS A N 1
ATOM 609 C CA . LYS A 1 79 ? 5.191 -5.105 -12.912 1.00 96.75 79 LYS A CA 1
ATOM 610 C C . LYS A 1 79 ? 4.579 -4.108 -11.928 1.00 96.75 79 LYS A C 1
ATOM 612 O O . LYS A 1 79 ? 4.382 -4.431 -10.756 1.00 96.75 79 LYS A O 1
ATOM 617 N N . ARG A 1 80 ? 4.259 -2.890 -12.381 1.00 96.12 80 ARG A N 1
ATOM 618 C CA . ARG A 1 80 ? 3.526 -1.908 -11.562 1.00 96.12 80 ARG A CA 1
ATOM 619 C C . ARG A 1 80 ? 2.112 -2.392 -11.235 1.00 96.12 80 ARG A C 1
ATOM 621 O O . ARG A 1 80 ? 1.697 -2.225 -10.091 1.00 96.12 80 ARG A O 1
ATOM 628 N N . GLY A 1 81 ? 1.428 -3.015 -12.195 1.00 96.62 81 GLY A N 1
ATOM 629 C CA . GLY A 1 81 ? 0.126 -3.661 -12.007 1.00 96.62 81 GLY A CA 1
ATOM 630 C C . GLY A 1 81 ? 0.167 -4.726 -10.914 1.00 96.62 81 GLY A C 1
ATOM 631 O O . GLY A 1 81 ? -0.517 -4.580 -9.909 1.00 96.62 81 GLY A O 1
ATOM 632 N N . LYS A 1 82 ? 1.079 -5.700 -11.021 1.00 97.50 82 LYS A N 1
ATOM 633 C CA . LYS A 1 82 ? 1.269 -6.769 -10.020 1.00 97.50 82 LYS A CA 1
ATOM 634 C C . LYS A 1 82 ? 1.528 -6.235 -8.611 1.00 97.50 82 LYS A C 1
ATOM 636 O O . LYS A 1 82 ? 0.995 -6.746 -7.633 1.00 97.50 82 LYS A O 1
ATOM 641 N N . ALA A 1 83 ? 2.340 -5.184 -8.488 1.00 97.19 83 ALA A N 1
ATOM 642 C CA . ALA A 1 83 ? 2.590 -4.548 -7.196 1.00 97.19 83 ALA A CA 1
ATOM 643 C C . ALA A 1 83 ? 1.351 -3.834 -6.626 1.00 97.19 83 ALA A C 1
ATOM 645 O O . ALA A 1 83 ? 1.179 -3.789 -5.409 1.00 97.19 83 ALA A O 1
ATOM 646 N N . CYS A 1 84 ? 0.514 -3.257 -7.491 1.00 96.31 84 CYS A N 1
ATOM 647 C CA . CYS A 1 84 ? -0.752 -2.639 -7.108 1.00 96.31 84 CYS A CA 1
ATOM 648 C C . CYS A 1 84 ? -1.767 -3.695 -6.653 1.00 96.31 84 CYS A C 1
ATOM 650 O O . CYS A 1 84 ? -2.348 -3.555 -5.583 1.00 96.31 84 CYS A O 1
ATOM 652 N N . GLU A 1 85 ? -1.913 -4.776 -7.419 1.00 97.31 85 GLU A N 1
ATOM 653 C CA . GLU A 1 85 ? -2.793 -5.905 -7.102 1.00 97.31 85 GLU A CA 1
ATOM 654 C C . GLU A 1 85 ? -2.412 -6.566 -5.778 1.00 97.31 85 GLU A C 1
ATOM 656 O O . GLU A 1 85 ? -3.282 -6.798 -4.946 1.00 97.31 85 GLU A O 1
ATOM 661 N N . ALA A 1 86 ? -1.117 -6.789 -5.532 1.00 97.69 86 ALA A N 1
ATOM 662 C CA . ALA A 1 86 ? -0.645 -7.334 -4.260 1.00 97.69 86 ALA A CA 1
ATOM 663 C C . ALA A 1 86 ? -0.980 -6.415 -3.071 1.00 97.69 86 ALA A C 1
ATOM 665 O O . ALA A 1 86 ? -1.427 -6.885 -2.029 1.00 97.69 86 ALA A O 1
ATOM 666 N N . ALA A 1 87 ? -0.805 -5.098 -3.228 1.00 97.00 87 ALA A N 1
ATOM 667 C CA . ALA A 1 87 ? -1.165 -4.135 -2.186 1.00 97.00 87 ALA A CA 1
ATOM 668 C C . ALA A 1 87 ? -2.684 -4.085 -1.944 1.00 97.00 87 ALA A C 1
ATOM 670 O O . ALA A 1 87 ? -3.120 -3.980 -0.799 1.00 97.00 87 ALA A O 1
ATOM 671 N N . LEU A 1 88 ? -3.482 -4.171 -3.012 1.00 96.12 88 LEU A N 1
ATOM 672 C CA . LEU A 1 88 ? -4.940 -4.179 -2.942 1.00 96.12 88 LEU A CA 1
ATOM 673 C C . LEU A 1 88 ? -5.476 -5.467 -2.305 1.00 96.12 88 LEU A C 1
ATOM 675 O O . LEU A 1 88 ? -6.402 -5.395 -1.504 1.00 96.12 88 LEU A O 1
ATOM 679 N N . ALA A 1 89 ? -4.895 -6.624 -2.624 1.00 96.81 89 ALA A N 1
ATOM 680 C CA . ALA A 1 89 ? -5.263 -7.898 -2.014 1.00 96.81 89 ALA A CA 1
ATOM 681 C C . ALA A 1 89 ? -5.036 -7.866 -0.495 1.00 96.81 89 ALA A C 1
ATOM 683 O O . ALA A 1 89 ? -5.967 -8.118 0.269 1.00 96.81 89 ALA A O 1
ATOM 684 N N . ASP A 1 90 ? -3.850 -7.429 -0.061 1.00 97.50 90 ASP A N 1
ATOM 685 C CA . ASP A 1 90 ? -3.528 -7.272 1.361 1.00 97.50 90 ASP A CA 1
ATOM 686 C C . ASP A 1 90 ? -4.444 -6.254 2.060 1.00 97.50 90 ASP A C 1
ATOM 688 O O . ASP A 1 90 ? -4.829 -6.457 3.213 1.00 97.50 90 ASP A O 1
ATOM 692 N N . LEU A 1 91 ? -4.808 -5.162 1.376 1.00 96.19 91 LEU A N 1
ATOM 693 C CA . LEU A 1 91 ? -5.775 -4.187 1.881 1.00 96.19 91 LEU A CA 1
ATOM 694 C C . LEU A 1 91 ? -7.148 -4.836 2.072 1.00 96.19 91 LEU A C 1
ATOM 696 O O . LEU A 1 91 ? -7.746 -4.687 3.132 1.00 96.19 91 LEU A O 1
ATOM 700 N N . ILE A 1 92 ? -7.653 -5.559 1.072 1.00 94.69 92 ILE A N 1
ATOM 701 C CA . ILE A 1 92 ? -8.953 -6.235 1.143 1.00 94.69 92 ILE A CA 1
ATOM 702 C C . ILE A 1 92 ? -8.964 -7.242 2.295 1.00 94.69 92 ILE A C 1
ATOM 704 O O . ILE A 1 92 ? -9.919 -7.271 3.070 1.00 94.69 92 ILE A O 1
ATOM 708 N N . ASP A 1 93 ? -7.907 -8.036 2.442 1.00 95.81 93 ASP A N 1
ATOM 709 C CA . ASP A 1 93 ? -7.812 -9.035 3.504 1.00 95.81 93 ASP A CA 1
ATOM 710 C C . ASP A 1 93 ? -7.679 -8.403 4.889 1.00 95.81 93 ASP A C 1
ATOM 712 O O . ASP A 1 93 ? -8.310 -8.866 5.839 1.00 95.81 93 ASP A O 1
ATOM 716 N N . TYR A 1 94 ? -6.948 -7.295 5.010 1.00 94.44 94 TYR A N 1
ATOM 717 C CA . TYR A 1 94 ? -6.935 -6.500 6.234 1.00 94.44 94 TYR A CA 1
ATOM 718 C C . TYR A 1 94 ? -8.323 -5.957 6.572 1.00 94.44 94 TYR A C 1
ATOM 720 O O . TYR A 1 94 ? -8.778 -6.075 7.706 1.00 94.44 94 TYR A O 1
ATOM 728 N N . MET A 1 95 ? -9.034 -5.430 5.575 1.00 92.00 95 MET A N 1
ATOM 729 C CA . MET A 1 95 ? -10.372 -4.888 5.762 1.00 92.00 95 MET A CA 1
ATOM 730 C C . MET A 1 95 ? -11.398 -5.965 6.108 1.00 92.00 95 MET A C 1
ATOM 732 O O . MET A 1 95 ? -12.440 -5.610 6.635 1.00 92.00 95 MET A O 1
ATOM 736 N N . LYS A 1 96 ? -11.159 -7.259 5.864 1.00 91.88 96 LYS A N 1
ATOM 737 C CA . LYS A 1 96 ? -12.058 -8.345 6.304 1.00 91.88 96 LYS A CA 1
ATOM 738 C C . LYS A 1 96 ? -11.961 -8.653 7.800 1.00 91.88 96 LYS A C 1
ATOM 740 O O . LYS A 1 96 ? -12.887 -9.262 8.321 1.00 91.88 96 LYS A O 1
ATOM 745 N N . GLN A 1 97 ? -10.886 -8.248 8.474 1.00 90.81 97 GLN A N 1
ATOM 746 C CA . GLN A 1 97 ? -10.670 -8.552 9.889 1.00 90.81 97 GLN A CA 1
ATOM 747 C C . GLN A 1 97 ? -11.691 -7.839 10.786 1.00 90.81 97 GLN A C 1
ATOM 749 O O . GLN A 1 97 ? -12.111 -6.711 10.507 1.00 90.81 97 GLN A O 1
ATOM 754 N N . ASP A 1 98 ? -12.065 -8.491 11.886 1.00 86.56 98 ASP A N 1
ATOM 755 C CA . ASP A 1 98 ? -12.963 -7.909 12.879 1.00 86.56 98 ASP A CA 1
ATOM 756 C C . ASP A 1 98 ? -12.305 -6.721 13.588 1.00 86.56 98 ASP A C 1
ATOM 758 O O . ASP A 1 98 ? -11.114 -6.721 13.893 1.00 86.56 98 ASP A O 1
ATOM 762 N N . GLY A 1 99 ? -13.090 -5.670 13.825 1.00 83.44 99 GLY A N 1
ATOM 763 C CA . GLY A 1 99 ? -12.615 -4.442 14.469 1.00 83.44 99 GLY A CA 1
ATOM 764 C C . GLY A 1 99 ? -11.790 -3.510 13.571 1.00 83.44 99 GLY A C 1
ATOM 765 O O . GLY A 1 99 ? -11.603 -2.349 13.933 1.00 83.44 99 GLY A O 1
ATOM 766 N N . VAL A 1 100 ? -11.357 -3.948 12.383 1.00 87.00 100 VAL A N 1
ATOM 767 C CA . VAL A 1 100 ? -10.681 -3.077 11.411 1.00 87.00 100 VAL A CA 1
ATOM 768 C C . VAL A 1 100 ? -11.694 -2.187 10.701 1.00 87.00 100 VAL A C 1
ATOM 770 O O . VAL A 1 100 ? -12.696 -2.655 10.153 1.00 87.00 100 VAL A O 1
ATOM 773 N N . ARG A 1 101 ? -11.410 -0.881 10.691 1.00 84.44 101 ARG A N 1
ATOM 774 C CA . ARG A 1 101 ? 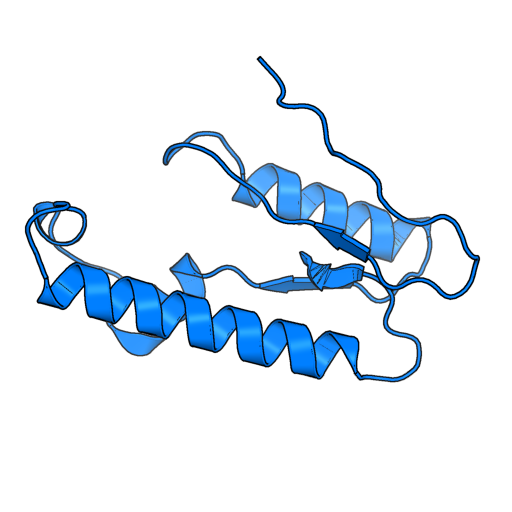-12.294 0.126 10.088 1.00 84.44 101 ARG A CA 1
ATOM 775 C C . ARG A 1 101 ? -11.622 0.986 9.026 1.00 84.44 101 ARG A C 1
ATOM 777 O O . ARG A 1 101 ? -12.342 1.520 8.190 1.00 84.44 101 ARG A O 1
ATOM 784 N N . VAL A 1 102 ? -10.292 1.135 9.036 1.00 89.56 102 VAL A N 1
ATOM 785 C CA . VAL A 1 102 ? -9.603 2.104 8.167 1.00 89.56 102 VAL A CA 1
ATOM 786 C C . VAL A 1 102 ? -8.373 1.505 7.486 1.00 89.56 102 VAL A C 1
ATOM 788 O O . VAL A 1 102 ? -7.448 1.048 8.152 1.00 89.56 102 VAL A O 1
ATOM 791 N N . GLY A 1 103 ? -8.316 1.587 6.158 1.00 90.62 103 GLY A N 1
ATOM 792 C CA . GLY A 1 103 ? -7.135 1.257 5.354 1.00 90.62 103 GLY A CA 1
ATOM 793 C C . GLY A 1 103 ? -6.710 2.428 4.464 1.00 90.62 103 GLY A C 1
ATOM 794 O O . GLY A 1 103 ? -7.560 3.173 3.977 1.00 90.62 103 GLY A O 1
ATOM 795 N N . LEU A 1 104 ? -5.400 2.612 4.274 1.00 89.88 104 LEU A N 1
ATOM 796 C CA . LEU A 1 104 ? -4.806 3.705 3.485 1.00 89.88 104 LEU A CA 1
ATOM 797 C C . LEU A 1 104 ? -3.819 3.203 2.435 1.00 89.88 104 LEU A C 1
ATOM 799 O O . LEU A 1 104 ? -3.124 2.220 2.750 1.00 89.88 104 LEU A O 1
#